Protein AF-A0ABD1U5S9-F1 (afdb_monomer_lite)

Structure (mmCIF, N/CA/C/O backbone):
data_AF-A0ABD1U5S9-F1
#
_entry.id   AF-A0ABD1U5S9-F1
#
loop_
_atom_site.group_PDB
_atom_site.id
_atom_site.type_symbol
_atom_site.label_atom_id
_atom_site.label_alt_id
_atom_site.label_comp_id
_atom_site.label_asym_id
_atom_site.label_entity_id
_atom_site.label_seq_id
_atom_site.pdbx_PDB_ins_code
_atom_site.Cartn_x
_atom_site.Cartn_y
_atom_site.Cartn_z
_atom_site.occupancy
_atom_site.B_iso_or_equiv
_atom_site.auth_seq_id
_at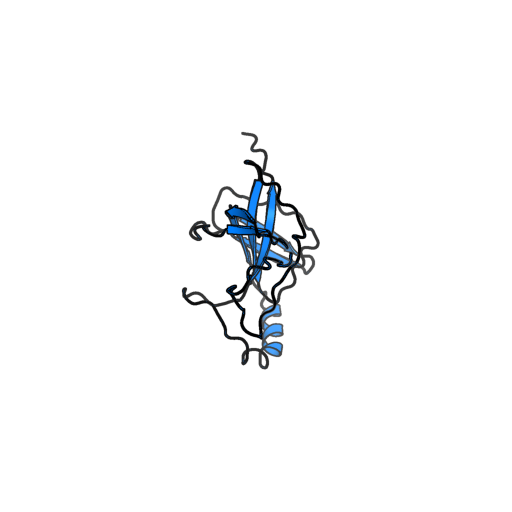om_site.auth_comp_id
_atom_site.auth_asym_id
_atom_site.auth_atom_id
_atom_site.pdbx_PDB_model_num
ATOM 1 N N . MET A 1 1 ? 29.468 5.919 -52.146 1.00 41.72 1 MET A N 1
ATOM 2 C CA . MET A 1 1 ? 29.380 4.859 -51.124 1.00 41.72 1 MET A CA 1
ATOM 3 C C . MET A 1 1 ? 28.206 5.173 -50.211 1.00 41.72 1 MET A C 1
ATOM 5 O O . MET A 1 1 ? 28.380 5.866 -49.219 1.00 41.72 1 MET A O 1
ATOM 9 N N . GLY A 1 2 ? 27.007 4.753 -50.612 1.00 43.28 2 GLY A N 1
ATOM 10 C CA . GLY A 1 2 ? 25.897 4.549 -49.684 1.00 43.28 2 GLY A CA 1
ATOM 11 C C . GLY A 1 2 ? 25.965 3.104 -49.197 1.00 43.28 2 GLY A C 1
ATOM 12 O O . GLY A 1 2 ? 26.349 2.229 -49.969 1.00 43.28 2 GLY A O 1
ATOM 13 N N . ASP A 1 3 ? 25.764 2.865 -47.910 1.00 39.66 3 ASP A N 1
ATOM 14 C CA . ASP A 1 3 ? 24.429 2.513 -47.436 1.00 39.66 3 ASP A CA 1
ATOM 15 C C . ASP A 1 3 ? 24.408 2.437 -45.911 1.00 39.66 3 ASP A C 1
ATOM 17 O O . ASP A 1 3 ? 25.264 1.851 -45.248 1.00 39.66 3 ASP A O 1
ATOM 21 N N . THR A 1 4 ? 23.392 3.104 -45.386 1.00 50.91 4 THR A N 1
ATOM 22 C CA . THR A 1 4 ? 22.951 3.170 -44.004 1.00 50.91 4 THR A CA 1
ATOM 23 C C . THR A 1 4 ? 22.508 1.777 -43.557 1.00 50.91 4 THR A C 1
ATOM 25 O O . THR A 1 4 ? 21.504 1.261 -44.043 1.00 50.91 4 THR A O 1
ATOM 28 N N . MET A 1 5 ? 23.223 1.153 -42.619 1.00 45.94 5 MET A N 1
ATOM 29 C CA . MET A 1 5 ? 22.718 -0.037 -41.926 1.00 45.94 5 MET A CA 1
ATOM 30 C C . MET A 1 5 ? 21.741 0.389 -40.826 1.00 45.94 5 MET A C 1
ATOM 32 O O . MET A 1 5 ? 22.077 0.397 -39.647 1.00 45.94 5 MET A O 1
ATOM 36 N N . ASP A 1 6 ? 20.520 0.743 -41.224 1.00 45.47 6 ASP A N 1
ATOM 37 C CA . ASP A 1 6 ? 19.366 0.782 -40.324 1.00 45.47 6 ASP A CA 1
ATOM 38 C C . ASP A 1 6 ? 18.782 -0.639 -40.250 1.00 45.47 6 ASP A C 1
ATOM 40 O O . ASP A 1 6 ? 17.818 -1.010 -40.928 1.00 45.47 6 ASP A O 1
ATOM 44 N N . VAL A 1 7 ? 19.475 -1.507 -39.507 1.00 48.34 7 VAL A N 1
ATOM 45 C CA . VAL A 1 7 ? 19.051 -2.893 -39.287 1.00 48.34 7 VAL A CA 1
ATOM 46 C C . VAL A 1 7 ? 17.923 -2.890 -38.257 1.00 48.34 7 VAL A C 1
ATOM 48 O O . VAL A 1 7 ? 18.123 -3.028 -37.057 1.00 48.34 7 VAL A O 1
ATOM 51 N N . ALA A 1 8 ? 16.712 -2.719 -38.780 1.00 46.56 8 ALA A N 1
ATOM 52 C CA . ALA A 1 8 ? 15.522 -3.469 -38.408 1.00 46.56 8 ALA A CA 1
ATOM 53 C C . ALA A 1 8 ? 15.338 -3.778 -36.904 1.00 46.56 8 ALA A C 1
ATOM 55 O O . ALA A 1 8 ? 15.452 -4.926 -36.474 1.00 46.56 8 ALA A O 1
ATOM 56 N N . ARG A 1 9 ? 14.821 -2.805 -36.139 1.00 52.41 9 ARG A N 1
ATOM 57 C CA . ARG A 1 9 ? 13.918 -3.095 -35.003 1.00 52.41 9 ARG A CA 1
ATOM 58 C C . ARG A 1 9 ? 12.581 -3.647 -35.530 1.00 52.41 9 ARG A C 1
ATOM 60 O O . ARG A 1 9 ? 11.535 -3.021 -35.396 1.00 52.41 9 ARG A O 1
ATOM 67 N N . LYS A 1 10 ? 12.586 -4.789 -36.218 1.00 53.69 10 LYS A N 1
ATOM 68 C CA . LYS A 1 10 ? 11.365 -5.439 -36.726 1.00 53.69 10 LYS A CA 1
ATOM 69 C C . LYS A 1 10 ? 11.188 -6.784 -36.038 1.00 53.69 10 LYS A C 1
ATOM 71 O O . LYS A 1 10 ? 11.623 -7.811 -36.540 1.00 53.69 10 LYS A O 1
ATOM 76 N N . GLY A 1 11 ? 10.541 -6.746 -34.876 1.00 57.31 11 GLY A N 1
ATOM 77 C CA . GLY A 1 11 ? 10.142 -7.951 -34.145 1.00 57.31 11 GLY A CA 1
ATOM 78 C C . GLY A 1 11 ? 9.799 -7.755 -32.667 1.00 57.31 11 GLY A C 1
ATOM 79 O O . GLY A 1 11 ? 9.789 -8.737 -31.938 1.00 57.31 11 GLY A O 1
ATOM 80 N N . GLY A 1 12 ? 9.565 -6.523 -32.199 1.00 76.06 12 GLY A N 1
ATOM 81 C CA . GLY A 1 12 ? 9.131 -6.283 -30.819 1.00 76.06 12 GLY A CA 1
ATOM 82 C C . GLY A 1 12 ? 7.686 -6.727 -30.584 1.00 76.06 12 GLY A C 1
ATOM 83 O O . GLY A 1 12 ? 6.880 -6.749 -31.520 1.00 76.06 12 GLY A O 1
ATOM 84 N N . TYR A 1 13 ? 7.365 -7.067 -29.334 1.00 84.69 13 TYR A N 1
ATOM 85 C CA . TYR A 1 13 ? 5.986 -7.272 -28.891 1.00 84.69 13 TYR A CA 1
ATOM 86 C C . TYR A 1 13 ? 5.132 -6.055 -29.268 1.00 84.69 13 TYR A C 1
ATOM 88 O O . TYR A 1 13 ? 5.559 -4.915 -29.098 1.00 84.69 13 TYR A O 1
ATOM 96 N N . LYS A 1 14 ? 3.934 -6.301 -29.802 1.00 87.12 14 LYS A N 1
ATOM 97 C CA . LYS A 1 14 ? 2.938 -5.261 -30.059 1.00 87.12 14 LYS A CA 1
ATOM 98 C C . LYS A 1 14 ? 1.765 -5.504 -29.118 1.00 87.12 14 LYS A C 1
ATOM 100 O O . LYS A 1 14 ? 1.134 -6.555 -29.255 1.00 87.12 14 LYS A O 1
ATOM 105 N N . PRO A 1 15 ? 1.485 -4.591 -28.176 1.00 87.56 15 PRO A N 1
ATOM 106 C CA . PRO A 1 15 ? 0.322 -4.736 -27.322 1.00 87.56 15 PRO A CA 1
ATOM 107 C C . PRO A 1 15 ? -0.977 -4.660 -28.147 1.00 87.56 15 PRO A C 1
ATOM 109 O O . PRO A 1 15 ? -0.972 -4.114 -29.258 1.00 87.56 15 PRO A O 1
ATOM 112 N N . PRO A 1 16 ? -2.089 -5.220 -27.638 1.00 92.69 16 PRO A N 1
ATOM 113 C CA . PRO A 1 16 ? -3.405 -5.021 -28.236 1.00 92.69 16 PRO A CA 1
ATOM 114 C C . PRO A 1 16 ? -3.768 -3.524 -28.345 1.00 92.69 16 PRO A C 1
ATOM 116 O O . PRO A 1 16 ? -3.274 -2.736 -27.539 1.00 92.69 16 PRO A O 1
ATOM 119 N N . PRO A 1 17 ? -4.627 -3.113 -29.300 1.00 90.12 17 PRO A N 1
ATOM 120 C CA . PRO A 1 17 ? -4.955 -1.702 -29.553 1.00 90.12 17 PRO A CA 1
ATOM 121 C C . PRO A 1 17 ? -5.539 -0.939 -28.357 1.00 90.12 17 PRO A C 1
ATOM 123 O O . PRO A 1 17 ? -5.491 0.286 -28.328 1.00 90.12 17 PRO A O 1
ATOM 126 N N . GLU A 1 18 ? -6.119 -1.652 -27.394 1.00 95.25 18 GLU A N 1
ATOM 127 C CA . GLU A 1 18 ? -6.657 -1.105 -26.150 1.00 95.25 18 GLU A CA 1
ATOM 128 C C . GLU A 1 18 ? -5.590 -0.780 -25.087 1.00 95.25 18 GLU A C 1
ATOM 130 O O . GLU A 1 18 ? -5.928 -0.221 -24.044 1.00 95.25 18 GLU A O 1
ATOM 135 N N . PHE A 1 19 ? -4.317 -1.105 -25.338 1.00 88.81 19 PHE A N 1
ATOM 136 C CA . PHE A 1 19 ? -3.200 -0.809 -24.446 1.00 88.81 19 PHE A CA 1
ATOM 137 C C . PHE A 1 19 ? -2.189 0.122 -25.119 1.00 88.81 19 PHE A C 1
ATOM 139 O O . PHE A 1 19 ? -1.776 -0.087 -26.259 1.00 88.81 19 PHE A O 1
ATOM 146 N N . GLU A 1 20 ? -1.741 1.118 -24.364 1.00 88.06 20 GLU A N 1
ATOM 147 C CA . GLU A 1 20 ? -0.656 2.023 -24.734 1.00 88.06 20 GLU A CA 1
ATOM 148 C C . GLU A 1 20 ? 0.541 1.781 -23.809 1.00 88.06 20 GLU A C 1
ATOM 150 O O . GLU A 1 20 ? 0.378 1.410 -22.644 1.00 88.06 20 GLU A O 1
ATOM 155 N N . GLU A 1 21 ? 1.750 1.945 -24.339 1.00 83.25 21 GLU A N 1
ATOM 156 C CA . GLU A 1 21 ? 2.974 1.857 -23.547 1.00 83.25 21 GLU A CA 1
ATOM 157 C C . GLU A 1 21 ? 3.083 3.080 -22.625 1.00 83.25 21 GLU A C 1
ATOM 159 O O . GLU A 1 21 ? 3.067 4.218 -23.094 1.00 83.25 21 GLU A O 1
ATOM 164 N N . ASP A 1 22 ? 3.188 2.857 -21.311 1.00 82.88 22 ASP A N 1
ATOM 165 C CA . ASP A 1 22 ? 3.413 3.943 -20.353 1.00 82.88 22 ASP A CA 1
ATOM 166 C C . ASP A 1 22 ? 4.919 4.206 -20.213 1.00 82.88 22 ASP A C 1
ATOM 168 O O . ASP A 1 22 ? 5.647 3.411 -19.619 1.00 82.88 22 ASP A O 1
ATOM 172 N N . ILE A 1 23 ? 5.381 5.328 -20.770 1.00 81.38 23 ILE A N 1
ATOM 173 C CA . ILE A 1 23 ? 6.799 5.739 -20.805 1.00 81.38 23 ILE A CA 1
ATOM 174 C C . ILE A 1 23 ? 7.110 6.743 -19.679 1.00 81.38 23 ILE A C 1
ATOM 176 O O . ILE A 1 23 ? 7.981 7.603 -19.802 1.00 81.38 23 ILE A O 1
ATOM 180 N N . LYS A 1 24 ? 6.358 6.709 -18.576 1.00 81.94 24 LYS A N 1
ATOM 181 C CA . LYS A 1 24 ? 6.610 7.605 -17.444 1.00 81.94 24 LYS A CA 1
ATOM 182 C C . LYS A 1 24 ? 7.875 7.222 -16.694 1.00 81.94 24 LYS A C 1
ATOM 184 O O . LYS A 1 24 ? 8.103 6.061 -16.361 1.00 81.94 24 LYS A O 1
ATOM 189 N N . ASP A 1 25 ? 8.635 8.247 -16.348 1.00 79.69 25 ASP A N 1
ATOM 190 C CA . ASP A 1 25 ? 9.735 8.136 -15.407 1.00 79.69 25 ASP A CA 1
ATOM 191 C C . ASP A 1 25 ? 9.218 7.927 -13.973 1.00 79.69 25 ASP A C 1
ATOM 193 O O . ASP A 1 25 ? 8.086 8.308 -13.638 1.00 79.69 25 ASP A O 1
ATOM 197 N N . PRO A 1 26 ? 10.028 7.306 -13.102 1.00 78.50 26 PRO A N 1
ATOM 198 C CA . PRO A 1 26 ? 9.638 7.068 -11.727 1.00 78.50 26 PRO A CA 1
ATOM 199 C C . PRO A 1 26 ? 9.509 8.403 -10.992 1.00 78.50 26 PRO A C 1
ATOM 201 O O . PRO A 1 26 ? 10.392 9.253 -11.053 1.00 78.50 26 PRO A O 1
ATOM 204 N N . LEU A 1 27 ? 8.418 8.568 -10.241 1.00 78.38 27 LEU A N 1
ATOM 205 C CA . LEU A 1 27 ? 8.210 9.759 -9.408 1.00 78.38 27 LEU A CA 1
ATOM 206 C C . LEU A 1 27 ? 9.201 9.841 -8.238 1.00 78.38 27 LEU A C 1
ATOM 208 O O . LEU A 1 27 ? 9.397 10.912 -7.671 1.00 78.38 27 LEU A O 1
ATOM 212 N N . ILE A 1 28 ? 9.775 8.702 -7.842 1.00 75.69 28 ILE A N 1
ATOM 213 C CA . ILE A 1 28 ? 10.645 8.575 -6.675 1.00 75.69 28 ILE A CA 1
ATOM 214 C C . ILE A 1 28 ? 11.838 7.698 -7.049 1.00 75.69 28 ILE A C 1
ATOM 216 O O . ILE A 1 28 ? 11.672 6.580 -7.542 1.00 75.69 28 ILE A O 1
ATOM 220 N N . GLU A 1 29 ? 13.044 8.180 -6.760 1.00 75.06 29 GLU A N 1
ATOM 221 C CA . GLU A 1 29 ? 14.253 7.362 -6.811 1.00 75.06 29 GLU A CA 1
ATOM 222 C C . GLU A 1 29 ? 14.370 6.511 -5.539 1.00 75.06 29 GLU A C 1
ATOM 224 O O . GLU A 1 29 ? 14.502 7.030 -4.429 1.00 75.06 29 GLU A O 1
ATOM 229 N N . LEU A 1 30 ? 14.339 5.183 -5.690 1.00 78.00 30 LEU A N 1
ATOM 230 C CA . LEU A 1 30 ? 14.510 4.252 -4.573 1.00 78.00 30 LEU A CA 1
ATOM 231 C C . LEU A 1 30 ? 15.983 3.875 -4.396 1.00 78.00 30 LEU A C 1
ATOM 233 O O . LEU A 1 30 ? 16.491 2.959 -5.045 1.00 78.00 30 LEU A O 1
ATOM 237 N N . ASN A 1 31 ? 16.661 4.558 -3.476 1.00 75.81 31 ASN A N 1
ATOM 238 C CA . ASN A 1 31 ? 18.006 4.199 -3.028 1.00 75.81 31 ASN A CA 1
ATOM 239 C C . ASN A 1 31 ? 17.917 3.210 -1.859 1.00 75.81 31 ASN A C 1
ATOM 241 O O . ASN A 1 31 ? 17.973 3.595 -0.693 1.00 75.81 31 ASN A O 1
ATOM 245 N N . LEU A 1 32 ? 17.723 1.931 -2.182 1.00 76.56 32 LEU A N 1
ATOM 246 C CA . LEU A 1 32 ? 17.611 0.877 -1.177 1.00 76.56 32 LEU A CA 1
ATOM 247 C C . LEU A 1 32 ? 18.981 0.550 -0.588 1.00 76.56 32 LEU A C 1
ATOM 249 O O . LEU A 1 32 ? 19.934 0.254 -1.308 1.00 76.56 32 LEU A O 1
ATOM 253 N N . THR A 1 33 ? 19.053 0.577 0.734 1.00 79.62 33 THR A N 1
ATOM 254 C CA . THR A 1 33 ? 20.192 0.100 1.516 1.00 79.62 33 THR A CA 1
ATOM 255 C C . THR A 1 33 ? 19.777 -1.140 2.306 1.00 79.62 33 THR A C 1
ATOM 257 O O . THR A 1 33 ? 18.586 -1.428 2.457 1.00 79.62 33 THR A O 1
ATOM 260 N N . ASP A 1 34 ? 20.739 -1.840 2.909 1.00 76.00 34 ASP A N 1
ATOM 261 C CA . ASP A 1 34 ? 20.470 -3.002 3.777 1.00 76.00 34 ASP A CA 1
ATOM 262 C C . ASP A 1 34 ? 19.592 -2.664 5.011 1.00 76.00 34 ASP A C 1
ATOM 264 O O . ASP A 1 34 ? 19.117 -3.552 5.729 1.00 76.00 34 ASP A O 1
ATOM 268 N N . SER A 1 35 ? 19.363 -1.372 5.282 1.00 79.00 35 SER A N 1
ATOM 269 C CA . SER A 1 35 ? 18.529 -0.872 6.379 1.00 79.00 35 SER A CA 1
ATOM 270 C C . SER A 1 35 ? 17.134 -0.397 5.955 1.00 79.00 35 SER A C 1
ATOM 272 O O . SER A 1 35 ? 16.371 0.024 6.823 1.00 79.00 35 SER A O 1
ATOM 274 N N . THR A 1 36 ? 16.797 -0.430 4.664 1.00 83.00 36 THR A N 1
ATOM 275 C CA . THR A 1 36 ? 15.471 -0.027 4.159 1.00 83.00 36 THR A CA 1
ATOM 276 C C . THR A 1 36 ? 14.542 -1.228 4.008 1.00 83.00 36 THR A C 1
ATOM 278 O O . THR A 1 36 ? 14.965 -2.281 3.535 1.00 83.00 36 THR A O 1
ATOM 281 N N . GLU A 1 37 ? 13.278 -1.077 4.407 1.00 85.12 37 GLU A N 1
ATOM 282 C CA . GLU A 1 37 ? 12.237 -2.087 4.200 1.00 85.12 37 GLU A CA 1
ATOM 283 C C . GLU A 1 37 ? 11.201 -1.582 3.186 1.00 85.12 37 GLU A C 1
ATOM 285 O O . GLU A 1 37 ? 10.747 -0.439 3.248 1.00 85.12 37 GLU A O 1
ATOM 290 N N . LEU A 1 38 ? 10.801 -2.458 2.260 1.00 86.56 38 LEU A N 1
ATOM 291 C CA . LEU A 1 38 ? 9.742 -2.185 1.285 1.00 86.56 38 LEU A CA 1
ATOM 292 C C . LEU A 1 38 ? 8.412 -2.728 1.797 1.00 86.56 38 LEU A C 1
ATOM 294 O O . LEU A 1 38 ? 8.292 -3.926 2.070 1.00 86.56 38 LEU A O 1
ATOM 298 N N . TRP A 1 39 ? 7.406 -1.869 1.908 1.00 87.31 39 TRP A N 1
ATOM 299 C CA . TRP A 1 39 ? 6.101 -2.227 2.445 1.00 87.31 39 TRP A CA 1
ATOM 300 C C . TRP A 1 39 ? 5.017 -2.082 1.386 1.00 87.31 39 TRP A C 1
ATOM 302 O O . TRP A 1 39 ? 4.873 -1.037 0.759 1.00 87.31 39 TRP A O 1
ATOM 312 N N . LEU A 1 40 ? 4.224 -3.135 1.204 1.00 86.50 40 LEU A N 1
ATOM 313 C CA . LEU A 1 40 ? 3.016 -3.089 0.392 1.00 86.50 40 LEU A CA 1
ATOM 314 C C . LEU A 1 40 ? 1.816 -2.856 1.307 1.00 86.50 40 LEU A C 1
ATOM 316 O O . LEU A 1 40 ? 1.476 -3.728 2.110 1.00 86.50 40 LEU A O 1
ATOM 320 N N . ILE A 1 41 ? 1.172 -1.703 1.158 1.00 86.25 41 ILE A N 1
ATOM 321 C CA . ILE A 1 41 ? -0.001 -1.307 1.935 1.00 86.25 41 ILE A CA 1
ATOM 322 C C . ILE A 1 41 ? -1.233 -1.440 1.050 1.00 86.25 41 ILE A C 1
ATOM 324 O O . ILE A 1 41 ? -1.310 -0.846 -0.024 1.00 86.25 41 ILE A O 1
ATOM 328 N N . GLN A 1 42 ? -2.201 -2.231 1.497 1.00 84.62 42 GLN A N 1
ATOM 329 C CA . GLN A 1 42 ? -3.465 -2.441 0.799 1.00 84.62 42 GLN A CA 1
ATOM 330 C C . GLN A 1 42 ? -4.611 -1.795 1.572 1.00 84.62 42 GLN A C 1
ATOM 332 O O . GLN A 1 42 ? -4.654 -1.888 2.796 1.00 84.62 42 GLN A O 1
ATOM 337 N N . TRP A 1 43 ? -5.568 -1.190 0.877 1.00 83.88 43 TRP A N 1
ATOM 338 C CA . TRP A 1 43 ? -6.778 -0.643 1.499 1.00 83.88 43 TRP A CA 1
ATOM 339 C C . TRP A 1 43 ? -8.018 -0.864 0.620 1.00 83.88 43 TRP A C 1
ATOM 341 O O . TRP A 1 43 ? -7.883 -1.172 -0.570 1.00 83.88 43 TRP A O 1
ATOM 351 N N . PRO A 1 44 ? -9.239 -0.727 1.170 1.00 71.69 44 PRO A N 1
ATOM 352 C CA . PRO A 1 44 ? -10.472 -0.989 0.435 1.00 71.69 44 PRO A CA 1
ATOM 353 C C . PRO A 1 44 ? -10.632 -0.073 -0.786 1.00 71.69 44 PRO A C 1
ATOM 355 O O . PRO A 1 44 ? -10.474 1.147 -0.691 1.00 71.69 44 PRO A O 1
ATOM 358 N N . ILE A 1 45 ? -10.994 -0.642 -1.942 1.00 63.72 45 ILE A N 1
ATOM 359 C CA . ILE A 1 45 ? -11.371 0.172 -3.102 1.00 63.72 45 ILE A CA 1
ATOM 360 C C . ILE A 1 45 ? -12.634 0.980 -2.759 1.00 63.72 45 ILE A C 1
ATOM 362 O O . ILE A 1 45 ? -13.519 0.493 -2.056 1.00 63.72 45 ILE A O 1
ATOM 366 N N . ASN A 1 46 ? -12.732 2.209 -3.267 1.00 66.62 46 ASN A N 1
ATOM 367 C CA . ASN A 1 46 ? -13.829 3.162 -3.012 1.00 66.62 46 ASN A CA 1
ATOM 368 C C . ASN A 1 46 ? -13.846 3.821 -1.624 1.00 66.62 46 ASN A C 1
ATOM 370 O O . ASN A 1 46 ? -14.783 4.558 -1.319 1.00 66.62 46 ASN A O 1
ATOM 374 N N . GLN A 1 47 ? -12.816 3.615 -0.805 1.00 66.25 47 GLN A N 1
ATOM 375 C CA . GLN A 1 47 ? -12.594 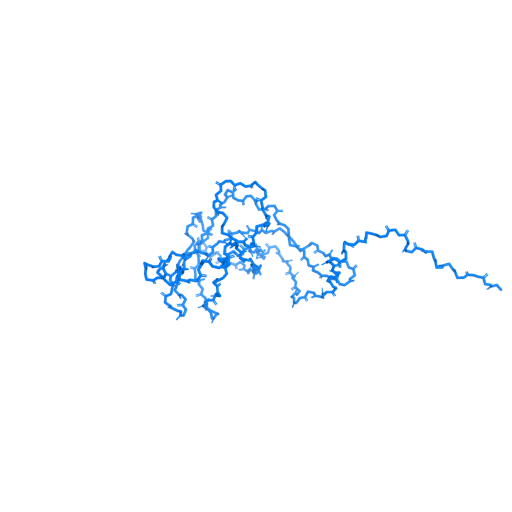4.422 0.391 1.00 66.25 47 GLN A CA 1
ATOM 376 C C . GLN A 1 47 ? -11.357 5.283 0.151 1.00 66.25 47 GLN A C 1
ATOM 378 O O . GLN A 1 47 ? -10.238 4.776 0.057 1.00 66.25 47 GLN A O 1
ATOM 383 N N . ALA A 1 48 ? -11.580 6.584 -0.044 1.00 70.88 48 ALA A N 1
ATOM 384 C CA . ALA A 1 48 ? -10.481 7.536 -0.052 1.00 70.88 48 ALA A CA 1
ATOM 385 C C . ALA A 1 48 ? -9.865 7.534 1.356 1.00 70.88 48 ALA A C 1
ATOM 387 O O . ALA A 1 48 ? -10.624 7.670 2.319 1.00 70.88 48 ALA A O 1
ATOM 388 N N . PRO A 1 49 ? -8.543 7.335 1.488 1.00 75.81 49 PRO A N 1
ATOM 389 C CA . PRO A 1 49 ? -7.899 7.390 2.789 1.00 75.81 49 PRO A CA 1
ATOM 390 C C . PRO A 1 49 ? -8.071 8.793 3.379 1.00 75.81 49 PRO A C 1
ATOM 392 O O . PRO A 1 49 ? -7.769 9.785 2.720 1.00 75.81 49 PRO A O 1
ATOM 395 N N . ASP A 1 50 ? -8.554 8.862 4.614 1.00 84.62 50 ASP A N 1
ATOM 396 C CA . ASP A 1 50 ? -8.789 10.086 5.389 1.00 84.62 50 ASP A CA 1
ATOM 397 C C . ASP A 1 50 ? -7.711 10.275 6.467 1.00 84.62 50 ASP A C 1
ATOM 399 O O . ASP A 1 50 ? -7.968 10.730 7.580 1.00 84.62 50 ASP A O 1
ATOM 403 N N . PHE A 1 51 ? -6.489 9.842 6.158 1.00 82.62 51 PHE A N 1
ATOM 404 C CA . PHE A 1 51 ? -5.388 9.816 7.120 1.00 82.62 51 PHE A CA 1
ATOM 405 C C . PHE A 1 51 ? -4.681 11.166 7.216 1.00 82.62 51 PHE A C 1
ATOM 407 O O . PHE A 1 51 ? -4.048 11.436 8.225 1.00 82.62 51 PHE A O 1
ATOM 414 N N . ASP A 1 52 ? -4.769 12.008 6.180 1.00 81.12 52 ASP A N 1
ATOM 415 C CA . ASP A 1 52 ? -4.274 13.393 6.169 1.00 81.12 52 ASP A CA 1
ATOM 416 C C . ASP A 1 52 ? -2.831 13.574 6.696 1.00 81.12 52 ASP A C 1
ATOM 418 O O . ASP A 1 52 ? -2.499 14.578 7.323 1.00 81.12 52 ASP A O 1
ATOM 422 N N . GLY A 1 53 ? -1.951 12.597 6.439 1.00 82.81 53 GLY A N 1
ATOM 423 C CA . GLY A 1 53 ? -0.556 12.615 6.903 1.00 82.81 53 GLY A CA 1
ATOM 424 C C . GLY A 1 53 ? -0.359 12.235 8.376 1.00 82.81 53 GLY A C 1
ATOM 425 O O . GLY A 1 53 ? 0.695 12.519 8.938 1.00 82.81 53 GLY A O 1
ATOM 426 N N . GLN A 1 54 ? -1.353 11.614 9.011 1.00 84.19 54 GLN A N 1
ATOM 427 C CA . GLN A 1 54 ? -1.268 11.115 10.379 1.00 84.19 54 GLN A CA 1
ATOM 428 C C . GLN A 1 54 ? -0.147 10.076 10.529 1.00 84.19 54 GLN A C 1
ATOM 430 O O . GLN A 1 54 ? -0.085 9.087 9.799 1.00 84.19 54 GLN A O 1
ATOM 435 N N . GLU A 1 55 ? 0.709 10.282 11.528 1.00 88.19 55 GLU A N 1
ATOM 436 C CA . GLU A 1 55 ? 1.738 9.323 11.922 1.00 88.19 55 GLU A CA 1
ATOM 437 C C . GLU A 1 55 ? 1.170 8.301 12.913 1.00 88.19 55 GLU A C 1
ATOM 439 O O . GLU A 1 55 ? 0.494 8.657 13.882 1.00 88.19 55 GLU A O 1
ATOM 444 N N . VAL A 1 56 ? 1.471 7.019 12.694 1.00 85.38 56 VAL A N 1
ATOM 445 C CA . VAL A 1 56 ? 0.981 5.910 13.525 1.00 85.38 56 VAL A CA 1
ATOM 446 C C . VAL A 1 56 ? 2.138 5.049 14.024 1.00 85.38 56 VAL A C 1
ATOM 448 O O . VAL A 1 56 ? 3.080 4.752 13.295 1.00 85.38 56 VAL A O 1
ATOM 451 N N . SER A 1 57 ? 2.070 4.627 15.288 1.00 88.44 57 SER A N 1
ATOM 452 C CA . SER A 1 57 ? 3.046 3.706 15.884 1.00 88.44 57 SER A CA 1
ATOM 453 C C . SER A 1 57 ? 2.547 2.266 15.782 1.00 88.44 57 SER A C 1
ATOM 455 O O . SER A 1 57 ? 1.466 1.948 16.281 1.00 88.44 57 SER A O 1
ATOM 457 N N . LEU A 1 58 ? 3.338 1.386 15.166 1.00 87.88 58 LEU A N 1
ATOM 458 C CA . LEU A 1 58 ? 2.969 -0.008 14.900 1.00 87.88 58 LEU A CA 1
ATOM 459 C C . LEU A 1 58 ? 3.847 -0.981 15.689 1.00 87.88 58 LEU A C 1
ATOM 461 O O . LEU A 1 58 ? 5.042 -0.769 15.860 1.00 87.88 58 LEU A O 1
ATOM 465 N N . LYS A 1 59 ? 3.269 -2.095 16.141 1.00 88.12 59 LYS A N 1
ATOM 466 C CA . LYS A 1 59 ? 3.994 -3.162 16.844 1.00 88.12 59 LYS A CA 1
ATOM 467 C C . LYS A 1 59 ? 4.371 -4.274 15.870 1.00 88.12 59 LYS A C 1
ATOM 469 O O . LYS A 1 59 ? 3.577 -5.168 15.601 1.00 88.12 59 LYS A O 1
ATOM 474 N N . LEU A 1 60 ? 5.605 -4.253 15.371 1.00 84.19 60 LEU A N 1
ATOM 475 C CA . LEU A 1 60 ? 6.047 -5.121 14.264 1.00 84.19 60 LEU A CA 1
ATOM 476 C C . LEU A 1 60 ? 6.495 -6.533 14.671 1.00 84.19 60 LEU A C 1
ATOM 478 O O . LEU A 1 60 ? 6.871 -7.336 13.813 1.00 84.19 60 LEU A O 1
ATOM 482 N N . HIS A 1 61 ? 6.492 -6.838 15.969 1.00 76.94 61 HIS A N 1
ATOM 483 C CA . HIS A 1 61 ? 7.019 -8.093 16.512 1.00 76.94 61 HIS A CA 1
ATOM 484 C C . HIS A 1 61 ? 6.083 -9.300 16.332 1.00 76.94 61 HIS A C 1
ATOM 486 O O . HIS A 1 61 ? 6.502 -10.437 16.568 1.00 76.94 61 HIS A O 1
ATOM 492 N N . HIS A 1 62 ? 4.828 -9.084 15.932 1.00 71.56 62 HIS A N 1
ATOM 493 C CA . HIS A 1 62 ? 3.784 -10.110 15.922 1.00 71.56 62 HIS A CA 1
ATOM 494 C C . HIS A 1 62 ? 2.972 -10.068 14.623 1.00 71.56 62 HIS A C 1
ATOM 496 O O . HIS A 1 62 ? 2.932 -9.045 13.946 1.00 71.56 62 HIS A O 1
ATOM 502 N N . ASP A 1 63 ? 2.333 -11.189 14.288 1.00 78.25 63 ASP A N 1
ATOM 503 C CA . ASP A 1 63 ? 1.363 -11.252 13.188 1.00 78.25 63 ASP A CA 1
ATOM 504 C C . ASP A 1 63 ? -0.039 -10.932 13.701 1.00 78.25 63 ASP A C 1
ATOM 506 O O . ASP A 1 63 ? -0.317 -11.063 14.894 1.00 78.25 63 ASP A O 1
ATOM 510 N N . GLY A 1 64 ? -0.932 -10.554 12.792 1.00 86.00 64 GLY A N 1
ATOM 511 C CA . GLY A 1 64 ? -2.280 -10.101 13.106 1.00 86.00 64 GLY A CA 1
ATOM 512 C C . GLY A 1 64 ? -2.356 -8.579 13.132 1.00 86.00 64 GLY A C 1
ATOM 513 O O . GLY A 1 64 ? -1.865 -7.920 12.219 1.00 86.00 64 GLY A O 1
ATOM 514 N N . CYS A 1 65 ? -3.000 -8.021 14.155 1.00 88.94 65 CYS A N 1
ATOM 515 C CA . CYS A 1 65 ? -3.170 -6.578 14.295 1.00 88.94 65 CYS A CA 1
ATOM 516 C C . CYS A 1 65 ? -1.879 -5.926 14.817 1.00 88.94 65 CYS A C 1
ATOM 518 O O . CYS A 1 65 ? -1.462 -6.160 15.952 1.00 88.94 65 CYS A O 1
ATOM 520 N N . LEU A 1 66 ? -1.247 -5.114 13.968 1.00 90.19 66 LEU A N 1
ATOM 521 C CA . LEU A 1 66 ? -0.044 -4.341 14.282 1.00 90.19 66 LEU A CA 1
ATOM 522 C C . LEU A 1 66 ? -0.374 -3.068 15.069 1.00 90.19 66 LEU A C 1
ATOM 524 O O . LEU A 1 66 ? 0.470 -2.556 15.806 1.00 90.19 66 LEU A O 1
ATOM 528 N N . GLY A 1 67 ? -1.589 -2.552 14.904 1.00 90.25 67 GLY A N 1
ATOM 529 C CA . GLY A 1 67 ? -2.060 -1.335 15.544 1.00 90.25 67 GLY A CA 1
ATOM 530 C C . GLY A 1 67 ? -3.400 -0.885 14.978 1.00 90.25 67 GLY A C 1
ATOM 531 O O . GLY A 1 67 ? -3.903 -1.444 14.005 1.00 90.25 67 GLY A O 1
ATOM 532 N N . SER A 1 68 ? -3.962 0.146 15.591 1.00 90.56 68 SER A N 1
ATOM 533 C CA . SER A 1 68 ? -5.200 0.780 15.154 1.00 90.56 68 SER A CA 1
ATOM 534 C C . SER A 1 68 ? -5.072 2.289 15.266 1.00 90.56 68 SER A C 1
ATOM 536 O O . SER A 1 68 ? -4.380 2.785 16.159 1.00 90.56 68 SER A O 1
ATOM 538 N N . PHE A 1 69 ? -5.768 3.009 14.402 1.00 90.56 69 PHE A N 1
ATOM 539 C CA . PHE A 1 69 ? -5.825 4.464 14.434 1.00 90.56 69 PHE A CA 1
ATOM 540 C C . PHE A 1 69 ? -7.192 4.958 13.951 1.00 90.56 69 PHE A C 1
ATOM 542 O O . PHE A 1 69 ? -7.976 4.191 13.389 1.00 90.56 69 PHE A O 1
ATOM 549 N N . GLU A 1 70 ? -7.485 6.231 14.195 1.00 90.06 70 GLU A N 1
ATOM 550 C CA . GLU A 1 70 ? -8.723 6.880 13.765 1.00 90.06 70 GLU A CA 1
ATOM 551 C C . GLU A 1 70 ? -8.401 7.962 12.729 1.00 90.06 70 GLU A C 1
ATOM 553 O O . GLU A 1 70 ? -7.544 8.818 12.966 1.00 90.06 70 GLU A O 1
ATOM 558 N N . GLY A 1 71 ? -9.060 7.889 11.572 1.00 87.06 71 GLY A N 1
ATOM 559 C CA . GLY A 1 71 ? -8.946 8.880 10.503 1.00 87.06 71 GLY A CA 1
ATOM 560 C C . GLY A 1 71 ? -9.721 10.164 10.808 1.00 87.06 71 GLY A C 1
ATOM 561 O O . GLY A 1 71 ? -10.511 10.228 11.753 1.00 87.06 71 GLY A O 1
ATOM 562 N N . SER A 1 72 ? -9.535 11.201 9.990 1.00 87.38 72 SER A N 1
ATOM 563 C CA . SER A 1 72 ? -10.170 12.510 10.200 1.00 87.38 72 SER A CA 1
ATOM 564 C C . SER A 1 72 ? -11.700 12.483 10.097 1.00 87.38 72 SER A C 1
ATOM 566 O O . SER A 1 72 ? -12.372 13.369 10.629 1.00 87.38 72 SER A O 1
ATOM 568 N N . SER A 1 73 ? -12.279 11.448 9.479 1.00 84.44 73 SER A N 1
ATOM 569 C CA . SER A 1 73 ? -13.730 11.228 9.448 1.00 84.44 73 SER A CA 1
ATOM 570 C C . SER A 1 73 ? -14.302 10.573 10.714 1.00 84.44 73 SER A C 1
ATOM 572 O O . SER A 1 73 ? -15.519 10.394 10.801 1.00 84.44 73 SER A O 1
ATOM 574 N N . GLY A 1 74 ? -13.456 10.217 11.688 1.00 85.75 74 GLY A N 1
ATOM 575 C CA . GLY A 1 74 ? -13.835 9.470 12.892 1.00 85.75 74 GLY A CA 1
ATOM 576 C C . GLY A 1 74 ? -13.908 7.955 12.678 1.00 85.75 74 GLY A C 1
ATOM 577 O O . GLY A 1 74 ? -14.410 7.223 13.529 1.00 85.75 74 GLY A O 1
ATOM 578 N N . LYS A 1 75 ? -13.444 7.463 11.525 1.00 85.50 75 LYS A N 1
ATOM 579 C CA . LYS A 1 75 ? -13.411 6.033 11.211 1.00 85.50 75 LYS A CA 1
ATOM 580 C C . LYS A 1 75 ? -12.200 5.371 11.831 1.00 85.50 75 LYS A C 1
ATOM 582 O O . LYS A 1 75 ? -11.074 5.823 11.639 1.00 85.50 75 LYS A O 1
ATOM 587 N N . SER A 1 76 ? -12.425 4.252 12.509 1.00 87.69 76 SER A N 1
ATOM 588 C CA . SER A 1 76 ? -11.343 3.424 13.031 1.00 87.69 76 SER A CA 1
ATOM 589 C C . SER A 1 76 ? -10.841 2.447 11.971 1.00 87.69 76 SER A C 1
ATOM 591 O O . SER A 1 76 ? -11.630 1.760 11.311 1.00 87.69 76 SER A O 1
ATOM 593 N N . TYR A 1 77 ? -9.522 2.367 11.847 1.00 87.94 77 TYR A N 1
ATOM 594 C CA . TYR A 1 77 ? -8.818 1.447 10.968 1.00 87.94 77 TYR A CA 1
ATOM 595 C C . TYR A 1 77 ? -7.888 0.564 11.789 1.00 87.94 77 TYR A C 1
ATOM 597 O O . TYR A 1 77 ? -7.198 1.027 12.698 1.00 87.94 77 TYR A O 1
ATOM 605 N N . GLU A 1 78 ? -7.839 -0.712 11.434 1.00 90.25 78 GLU A N 1
ATOM 606 C CA . GLU A 1 78 ? -6.847 -1.657 11.925 1.00 90.25 78 GLU A CA 1
ATOM 607 C C . GLU A 1 78 ? -5.783 -1.889 10.857 1.00 90.25 78 GLU A C 1
ATOM 609 O O . GLU A 1 78 ? -6.091 -2.123 9.687 1.00 90.25 78 GLU A O 1
ATOM 614 N N . VAL A 1 79 ? -4.519 -1.857 11.273 1.00 90.00 79 VAL A N 1
ATOM 615 C CA . VAL A 1 79 ? -3.380 -2.237 10.441 1.00 90.00 79 VAL A CA 1
ATOM 616 C C . VAL A 1 79 ? -3.082 -3.697 10.717 1.00 90.00 79 VAL A C 1
ATOM 618 O O . VAL A 1 79 ? -2.593 -4.046 11.792 1.00 90.00 79 VAL A O 1
ATOM 621 N N . VAL A 1 80 ? -3.373 -4.564 9.754 1.00 88.88 80 VAL A N 1
ATOM 622 C CA . VAL A 1 80 ? -3.197 -6.011 9.907 1.00 88.88 80 VAL A CA 1
ATOM 623 C C . VAL A 1 80 ? -2.112 -6.546 8.981 1.00 88.88 80 VAL A C 1
ATOM 625 O O . VAL A 1 80 ? -1.957 -6.091 7.851 1.00 88.88 80 VAL A O 1
ATOM 628 N N . SER A 1 81 ? -1.362 -7.534 9.457 1.00 86.94 81 SER A N 1
ATOM 629 C CA . SER A 1 81 ? -0.317 -8.239 8.715 1.00 86.94 81 SER A CA 1
ATOM 630 C C . SER A 1 81 ? -0.461 -9.742 8.911 1.00 86.94 81 SER A C 1
ATOM 632 O O . SER A 1 81 ? -0.626 -10.214 10.035 1.00 86.94 81 SER A O 1
ATOM 634 N N . PHE A 1 82 ? -0.362 -10.515 7.831 1.00 77.69 82 PHE A N 1
ATOM 635 C CA . PHE A 1 82 ? -0.451 -11.974 7.883 1.00 77.69 82 PHE A CA 1
ATOM 636 C C . PHE A 1 82 ? 0.786 -12.608 7.241 1.00 77.69 82 PHE A C 1
ATOM 638 O O . PHE A 1 82 ? 0.928 -12.609 6.020 1.00 77.69 82 PHE A O 1
ATOM 645 N N . LYS A 1 83 ? 1.663 -13.207 8.060 1.00 67.44 83 LYS A N 1
ATOM 646 C CA . LYS A 1 83 ? 2.900 -13.876 7.604 1.00 67.44 83 LYS A CA 1
ATOM 647 C C . LYS A 1 83 ? 2.690 -15.043 6.637 1.00 67.44 83 LYS A C 1
ATOM 649 O O . LYS A 1 83 ? 3.628 -15.407 5.937 1.00 67.44 83 LYS A O 1
ATOM 654 N N . SER A 1 84 ? 1.495 -15.635 6.582 1.00 63.56 84 SER A N 1
ATOM 655 C CA . SER A 1 84 ? 1.183 -16.697 5.612 1.00 63.56 84 SER A CA 1
ATOM 656 C C . SER A 1 84 ? 1.162 -16.198 4.163 1.00 63.56 84 SER A C 1
ATOM 658 O O . SER A 1 84 ? 1.234 -17.008 3.241 1.00 63.56 84 SER A O 1
ATOM 660 N N . GLN A 1 85 ? 1.111 -14.880 3.943 1.00 62.25 85 GLN A N 1
ATOM 661 C CA . GLN A 1 85 ? 1.283 -14.278 2.627 1.00 62.25 85 GLN A CA 1
ATOM 662 C C . GLN A 1 85 ? 2.779 -14.211 2.288 1.00 62.25 85 GLN A C 1
ATOM 664 O O . GLN A 1 85 ? 3.463 -13.235 2.588 1.00 62.25 85 GLN A O 1
ATOM 669 N N . ASN A 1 86 ? 3.296 -15.284 1.688 1.00 54.53 86 ASN A N 1
ATOM 670 C CA . ASN A 1 86 ? 4.702 -15.408 1.305 1.00 54.53 86 ASN A CA 1
ATOM 671 C C . ASN A 1 86 ? 5.106 -14.259 0.343 1.00 54.53 86 ASN A C 1
ATOM 673 O O . ASN A 1 86 ? 4.497 -14.118 -0.725 1.00 54.53 86 ASN A O 1
ATOM 677 N N . PRO A 1 87 ? 6.079 -13.395 0.688 1.00 60.84 87 PRO A N 1
ATOM 678 C CA . PRO A 1 87 ? 6.303 -12.148 -0.030 1.00 60.84 87 PRO A CA 1
ATOM 679 C C . PRO A 1 87 ? 7.261 -12.360 -1.210 1.00 60.84 87 PRO A C 1
ATOM 681 O O . PRO A 1 87 ? 8.409 -11.929 -1.195 1.00 60.84 87 PRO A O 1
ATOM 684 N N . GLU A 1 88 ? 6.785 -13.005 -2.272 1.00 70.81 88 GLU A N 1
ATOM 685 C CA . GLU A 1 88 ? 7.544 -13.097 -3.532 1.00 70.81 88 GLU A CA 1
ATOM 686 C C . GLU A 1 88 ? 7.282 -11.924 -4.490 1.00 70.81 88 GLU A C 1
ATOM 688 O O . GLU A 1 88 ? 7.773 -11.906 -5.616 1.00 70.81 88 GLU A O 1
ATOM 693 N N . ALA A 1 89 ? 6.535 -10.903 -4.055 1.00 82.25 89 ALA A N 1
ATOM 694 C CA . ALA A 1 89 ? 6.343 -9.711 -4.873 1.00 82.25 89 ALA A CA 1
ATOM 695 C C . ALA A 1 89 ? 7.636 -8.898 -4.995 1.00 82.25 89 ALA A C 1
ATOM 697 O O . ALA A 1 89 ? 8.313 -8.610 -4.004 1.00 82.25 89 ALA A O 1
ATOM 698 N N . MET A 1 90 ? 7.922 -8.493 -6.229 1.00 86.69 90 MET A N 1
ATOM 699 C CA . MET A 1 90 ? 9.024 -7.610 -6.582 1.00 86.69 90 MET A CA 1
ATOM 700 C C . MET A 1 90 ? 8.498 -6.235 -6.978 1.00 86.69 90 MET A C 1
ATOM 702 O O . MET A 1 90 ? 7.436 -6.114 -7.588 1.00 86.69 90 MET A O 1
ATOM 706 N N . VAL A 1 91 ? 9.268 -5.208 -6.638 1.00 86.44 91 VAL A N 1
ATOM 707 C CA . VAL A 1 91 ? 9.014 -3.828 -7.048 1.00 86.44 91 VAL A CA 1
ATOM 708 C C . VAL A 1 91 ? 9.778 -3.548 -8.332 1.00 86.44 91 VAL A C 1
ATOM 710 O O . VAL A 1 91 ? 10.998 -3.723 -8.382 1.00 86.44 91 VAL A O 1
ATOM 713 N N . PHE A 1 92 ? 9.060 -3.077 -9.348 1.00 86.31 92 PHE A N 1
ATOM 714 C CA . PHE A 1 92 ? 9.630 -2.588 -10.597 1.00 86.31 92 PHE A CA 1
ATOM 715 C C . PHE A 1 92 ? 9.638 -1.061 -10.578 1.00 86.31 92 PHE A C 1
ATOM 717 O O . PHE A 1 92 ? 8.618 -0.433 -10.297 1.00 86.31 92 PHE A O 1
ATOM 724 N N . LEU A 1 93 ? 10.795 -0.476 -10.865 1.00 84.25 93 LEU A N 1
ATOM 725 C CA . LEU A 1 93 ? 10.953 0.947 -11.106 1.00 84.25 93 LEU A CA 1
ATOM 726 C C . LEU A 1 93 ? 10.732 1.201 -12.593 1.00 84.25 93 LEU A C 1
ATOM 728 O O . LEU A 1 93 ? 11.482 0.637 -13.402 1.00 84.25 93 LEU A O 1
ATOM 732 N N . PRO A 1 94 ? 9.729 2.017 -12.952 1.00 83.06 94 PRO A N 1
ATOM 733 C CA . PRO A 1 94 ? 9.541 2.411 -14.336 1.00 83.06 94 PRO A CA 1
ATOM 734 C C . PRO A 1 94 ? 10.741 3.242 -14.803 1.00 83.06 94 PRO A C 1
ATOM 736 O O . PRO A 1 94 ? 11.469 3.819 -13.995 1.00 83.06 94 PRO A O 1
ATOM 739 N N . SER A 1 95 ? 10.983 3.237 -16.108 1.00 77.38 95 SER A N 1
ATOM 740 C CA . SER A 1 95 ? 12.062 3.972 -16.769 1.00 77.38 95 SER A CA 1
ATOM 741 C C . SER A 1 95 ? 11.788 3.977 -18.266 1.00 77.38 95 SER A C 1
ATOM 743 O O . SER A 1 95 ? 11.404 2.944 -18.821 1.00 77.38 95 SER A O 1
ATOM 745 N N . ALA A 1 96 ? 12.020 5.117 -18.919 1.00 74.06 96 ALA A N 1
ATOM 746 C CA . ALA A 1 96 ? 11.808 5.278 -20.355 1.00 74.06 96 ALA A CA 1
ATOM 747 C C . ALA A 1 96 ? 12.721 4.397 -21.234 1.00 74.06 96 ALA A C 1
ATOM 749 O O . ALA A 1 96 ? 12.437 4.203 -22.415 1.00 74.06 96 ALA A O 1
ATOM 750 N N . SER A 1 97 ? 13.835 3.889 -20.693 1.00 74.69 97 SER A N 1
ATOM 751 C CA . SER A 1 97 ? 14.797 3.058 -21.430 1.00 74.69 97 SER A CA 1
ATOM 752 C C . SER A 1 97 ? 14.702 1.578 -21.063 1.00 74.69 97 SER A C 1
ATOM 754 O O . SER A 1 97 ? 14.552 0.732 -21.942 1.00 74.69 97 SER A O 1
ATOM 756 N N . GLU A 1 98 ? 14.792 1.263 -19.774 1.00 80.25 98 GLU A N 1
ATOM 757 C CA . GLU A 1 98 ? 14.711 -0.096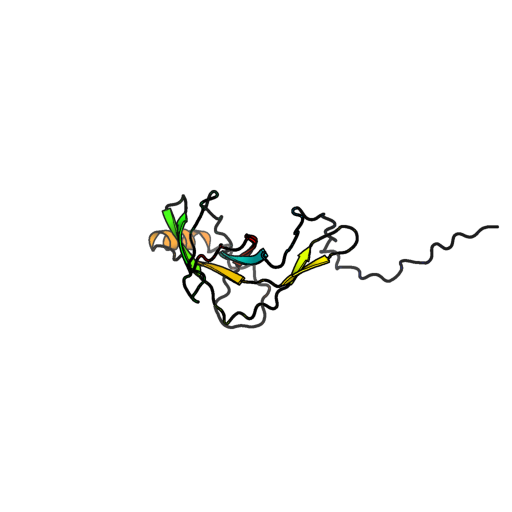 -19.243 1.00 80.25 98 GLU A CA 1
ATOM 758 C C . GLU A 1 98 ? 14.277 -0.061 -17.776 1.00 80.25 98 GLU A C 1
ATOM 760 O O . GLU A 1 98 ? 14.892 0.616 -16.947 1.00 80.25 98 GLU A O 1
ATOM 765 N N . SER A 1 99 ? 13.214 -0.801 -17.452 1.00 82.69 99 SER A N 1
ATOM 766 C CA . SER A 1 99 ? 12.713 -0.915 -16.081 1.00 82.69 99 SER A CA 1
ATOM 767 C C . SER A 1 99 ? 13.681 -1.704 -15.202 1.00 82.69 99 SER A C 1
ATOM 769 O O . SER A 1 99 ? 14.200 -2.747 -15.598 1.00 82.69 99 SER A O 1
ATOM 771 N N . LYS A 1 100 ? 13.881 -1.242 -13.967 1.00 85.88 100 LYS A N 1
ATOM 772 C CA . LYS A 1 100 ? 14.790 -1.873 -13.001 1.00 85.88 100 LYS A CA 1
ATOM 773 C C . LYS A 1 100 ? 14.007 -2.560 -11.889 1.00 85.88 100 LYS A C 1
ATOM 775 O O . LYS A 1 100 ? 13.019 -2.027 -11.399 1.00 85.88 100 LYS A O 1
ATOM 780 N N . ILE A 1 101 ? 14.482 -3.708 -11.415 1.00 86.94 101 ILE A N 1
ATOM 781 C CA . ILE A 1 101 ? 13.954 -4.320 -10.189 1.00 86.94 101 ILE A CA 1
ATOM 782 C C . ILE A 1 101 ? 14.565 -3.591 -8.986 1.00 86.94 101 ILE A C 1
ATOM 784 O O . ILE A 1 101 ? 15.782 -3.612 -8.801 1.00 86.94 101 ILE A O 1
ATOM 788 N N . ALA A 1 102 ? 13.729 -2.938 -8.178 1.00 84.50 102 ALA A N 1
ATOM 789 C CA . ALA A 1 102 ? 14.159 -2.280 -6.945 1.00 84.50 102 ALA A CA 1
ATOM 790 C C . ALA A 1 102 ? 14.479 -3.312 -5.861 1.00 84.50 102 ALA A C 1
ATOM 792 O O . ALA A 1 102 ? 15.555 -3.292 -5.278 1.00 84.50 102 ALA A O 1
ATOM 793 N N . GLY A 1 103 ? 13.572 -4.252 -5.610 1.00 85.88 103 GLY A N 1
ATOM 794 C CA . GLY A 1 103 ? 13.763 -5.236 -4.553 1.00 85.88 103 GLY A CA 1
ATOM 795 C C . GLY A 1 103 ? 12.506 -6.036 -4.258 1.00 85.88 103 GLY A C 1
ATOM 796 O O . GLY A 1 103 ? 11.488 -5.904 -4.941 1.00 85.88 103 GLY A O 1
ATOM 797 N N . LYS A 1 104 ? 12.593 -6.882 -3.231 1.00 87.12 104 LYS A N 1
ATOM 798 C CA . LYS A 1 104 ? 11.465 -7.673 -2.733 1.00 87.12 104 LYS A CA 1
ATOM 799 C C . LYS A 1 104 ? 10.697 -6.900 -1.671 1.00 87.12 104 LYS A C 1
ATOM 801 O O . LYS A 1 104 ? 11.298 -6.206 -0.854 1.00 87.12 104 LYS A O 1
ATOM 806 N N . ILE A 1 105 ? 9.382 -7.084 -1.649 1.00 85.94 105 ILE A N 1
ATOM 807 C CA . ILE A 1 105 ? 8.537 -6.586 -0.564 1.00 85.94 105 ILE A CA 1
ATOM 808 C C . ILE A 1 105 ? 8.948 -7.264 0.745 1.00 85.94 105 ILE A C 1
ATOM 810 O O . ILE A 1 105 ? 8.953 -8.487 0.847 1.00 85.94 105 ILE A O 1
ATOM 814 N N . SER A 1 106 ? 9.289 -6.464 1.751 1.00 85.38 106 SER A N 1
ATOM 815 C CA . SER A 1 106 ? 9.635 -6.931 3.092 1.00 85.38 106 SER A CA 1
ATOM 816 C C . SER A 1 106 ? 8.384 -7.259 3.903 1.00 85.38 106 SER A C 1
ATOM 818 O O . SER A 1 106 ? 8.378 -8.241 4.644 1.00 85.38 106 SER A O 1
ATOM 820 N N . ARG A 1 107 ? 7.319 -6.453 3.766 1.00 83.94 107 ARG A N 1
ATOM 821 C CA . ARG A 1 107 ? 6.066 -6.623 4.519 1.00 83.94 107 ARG A CA 1
ATOM 822 C C . ARG A 1 107 ? 4.839 -6.288 3.686 1.00 83.94 107 ARG A C 1
ATOM 824 O O . ARG A 1 107 ? 4.858 -5.371 2.872 1.00 83.94 107 ARG A O 1
ATOM 831 N N . ARG A 1 108 ? 3.758 -7.025 3.928 1.00 85.81 108 ARG A N 1
ATOM 832 C CA . ARG A 1 108 ? 2.424 -6.732 3.402 1.00 85.81 108 ARG A CA 1
ATOM 833 C C . ARG A 1 108 ? 1.517 -6.396 4.565 1.00 85.81 108 ARG A C 1
ATOM 835 O O . ARG A 1 108 ? 1.443 -7.169 5.518 1.00 85.81 108 ARG A O 1
ATOM 842 N N . VAL A 1 109 ? 0.838 -5.267 4.470 1.00 87.50 109 VAL A N 1
ATOM 843 C CA . VAL A 1 109 ? -0.138 -4.840 5.465 1.00 87.50 109 VAL A CA 1
ATOM 844 C C . VAL A 1 109 ? -1.435 -4.455 4.778 1.00 87.50 109 VAL A C 1
ATOM 846 O O . VAL A 1 109 ? -1.446 -4.000 3.632 1.00 87.50 109 VAL A O 1
ATOM 849 N N . SER A 1 110 ? -2.543 -4.653 5.474 1.00 87.06 110 SER A N 1
ATOM 850 C CA . SER A 1 110 ? -3.860 -4.226 5.028 1.00 87.06 110 SER A CA 1
ATOM 851 C C . SER A 1 110 ? -4.457 -3.276 6.048 1.00 87.06 110 SER A C 1
ATOM 853 O O . SER A 1 110 ? -4.384 -3.521 7.250 1.00 87.06 110 SER A O 1
ATOM 855 N N . LEU A 1 111 ? -5.058 -2.205 5.554 1.00 87.94 111 LEU A N 1
ATOM 856 C CA . LEU A 1 111 ? -5.891 -1.310 6.333 1.00 87.94 111 LEU A CA 1
ATOM 857 C C . LEU A 1 111 ? -7.317 -1.837 6.274 1.00 87.94 111 LEU A C 1
ATOM 859 O O . LEU A 1 111 ? -7.899 -1.963 5.195 1.00 87.94 111 LEU A O 1
ATOM 863 N N . VAL A 1 112 ? -7.863 -2.180 7.433 1.00 86.00 112 VAL A N 1
ATOM 864 C CA . VAL A 1 112 ? -9.201 -2.752 7.556 1.00 86.00 112 VAL A CA 1
ATOM 865 C C . VAL A 1 112 ? -10.068 -1.789 8.342 1.00 86.00 112 VAL A C 1
ATOM 867 O O . VAL A 1 112 ? -9.764 -1.459 9.482 1.00 86.00 112 VAL A O 1
ATOM 870 N N . HIS A 1 113 ? -11.164 -1.360 7.725 1.00 85.69 113 HIS A N 1
ATOM 871 C CA . HIS A 1 113 ? -12.225 -0.625 8.395 1.00 85.69 113 HIS A CA 1
ATOM 872 C C . HIS A 1 113 ? -13.452 -1.523 8.520 1.00 85.69 113 HIS A C 1
ATOM 874 O O . HIS A 1 113 ? -13.951 -2.049 7.519 1.00 85.69 113 HIS A O 1
ATOM 880 N N . TYR A 1 114 ? -13.939 -1.686 9.746 1.00 83.38 114 TYR A N 1
ATOM 881 C CA . TYR A 1 114 ? -15.201 -2.362 10.008 1.00 83.38 114 TYR A CA 1
ATOM 882 C C . TYR A 1 114 ? -16.321 -1.315 9.999 1.00 83.38 114 TYR A C 1
ATOM 884 O O . TYR A 1 114 ? -16.328 -0.446 10.868 1.00 83.38 114 TYR A O 1
ATOM 892 N N . PRO A 1 115 ? -17.244 -1.355 9.020 1.00 78.38 115 PRO A N 1
ATOM 893 C CA . PRO A 1 115 ? -18.265 -0.327 8.882 1.00 78.38 115 PRO A CA 1
ATOM 894 C C . PRO A 1 115 ? -19.272 -0.394 10.028 1.00 78.38 115 PRO A C 1
ATOM 896 O O . PRO A 1 115 ? -19.852 -1.448 10.306 1.00 78.38 115 PRO A O 1
ATOM 899 N N . GLU A 1 116 ? -19.545 0.762 10.625 1.00 81.75 116 GLU A N 1
ATOM 900 C CA . GLU A 1 116 ? -20.618 0.907 11.602 1.00 81.75 116 GLU A CA 1
ATOM 901 C C . GLU A 1 116 ? -21.999 0.654 10.959 1.00 81.75 116 GLU A C 1
ATOM 903 O O . GLU A 1 116 ? -22.192 0.882 9.756 1.00 81.75 116 GLU A O 1
ATOM 908 N N . PRO A 1 117 ? -23.024 0.234 11.729 1.00 79.94 117 PRO A N 1
ATOM 909 C CA . PRO A 1 117 ? -24.353 -0.073 11.190 1.00 79.94 117 PRO A CA 1
ATOM 910 C C . PRO A 1 117 ? -24.989 1.071 10.382 1.00 79.94 117 PRO A C 1
ATOM 912 O O . PRO A 1 117 ? -25.746 0.834 9.437 1.00 79.94 117 PRO A O 1
ATOM 915 N N . SER A 1 118 ? -24.673 2.318 10.737 1.00 75.12 118 SER A N 1
ATOM 916 C CA . SER A 1 118 ? -25.134 3.528 10.049 1.00 75.12 118 SER A CA 1
ATOM 917 C C . SER A 1 118 ? -24.506 3.711 8.658 1.00 75.12 118 SER A C 1
ATOM 919 O O . SER A 1 118 ? -25.118 4.324 7.781 1.00 75.12 118 SER A O 1
ATOM 921 N N . GLU A 1 119 ? -23.316 3.156 8.420 1.00 75.00 119 GLU A N 1
ATOM 922 C CA . GLU A 1 119 ? -22.620 3.199 7.131 1.00 75.00 119 GLU A CA 1
ATOM 923 C C . GLU A 1 119 ? -23.194 2.184 6.142 1.00 75.00 119 GLU A C 1
ATOM 925 O O . GLU A 1 119 ? -23.371 2.489 4.959 1.00 75.00 119 GLU A O 1
ATOM 930 N N . LEU A 1 120 ? -23.586 1.006 6.636 1.00 70.50 120 LEU A N 1
ATOM 931 C CA . LEU A 1 120 ? -24.196 -0.049 5.822 1.00 70.50 120 LEU A CA 1
ATOM 932 C C . LEU A 1 120 ? -25.507 0.408 5.164 1.00 70.50 120 LEU A C 1
ATOM 934 O O . LEU A 1 120 ? -25.783 0.070 4.012 1.00 70.50 120 LEU A O 1
ATOM 938 N N . GLN A 1 121 ? -26.306 1.224 5.859 1.00 63.41 121 GLN A N 1
ATOM 939 C CA . GLN A 1 121 ? -27.571 1.741 5.325 1.00 63.41 121 GLN A CA 1
ATOM 940 C C . GLN A 1 121 ? -27.368 2.683 4.128 1.00 63.41 121 GLN A C 1
ATOM 942 O O . GLN A 1 121 ? -28.164 2.659 3.189 1.00 63.41 121 GLN A O 1
ATOM 947 N N . LYS A 1 122 ? -26.286 3.472 4.124 1.00 63.41 122 LYS A N 1
ATOM 948 C CA . LYS A 1 122 ? -25.950 4.404 3.033 1.00 63.41 122 LYS A CA 1
ATOM 949 C C . LYS A 1 122 ? -25.441 3.683 1.782 1.00 63.41 122 LYS A C 1
ATOM 951 O O . LYS A 1 122 ? -25.605 4.186 0.677 1.00 63.41 122 LYS A O 1
ATOM 956 N N . HIS A 1 123 ? -24.849 2.500 1.940 1.00 56.53 123 HIS A N 1
ATOM 957 C CA . HIS A 1 123 ? -24.289 1.728 0.827 1.00 56.53 123 HIS A CA 1
ATOM 958 C C . HIS A 1 123 ? -25.360 0.979 0.013 1.00 56.53 123 HIS A C 1
ATOM 960 O O . HIS A 1 123 ? -25.211 0.788 -1.197 1.00 56.53 123 HIS A O 1
ATOM 966 N N . ASN A 1 124 ? -26.465 0.591 0.659 1.00 53.19 124 ASN A N 1
ATOM 967 C CA . ASN A 1 124 ? -27.576 -0.125 0.023 1.00 53.19 124 ASN A CA 1
ATOM 968 C C . ASN A 1 124 ? -28.374 0.737 -0.970 1.00 53.19 124 ASN A C 1
ATOM 970 O O . ASN A 1 124 ? -28.955 0.199 -1.909 1.00 53.19 124 ASN A O 1
ATOM 974 N N . SER A 1 125 ? -28.386 2.063 -0.810 1.00 49.22 125 SER A N 1
ATOM 975 C CA . SER A 1 125 ? -29.069 2.971 -1.743 1.00 49.22 125 SER A CA 1
ATOM 976 C C . SER A 1 125 ? -28.262 3.254 -3.018 1.00 49.22 125 SER A C 1
ATOM 978 O O . SER A 1 125 ? -28.849 3.603 -4.040 1.00 49.22 125 SER A O 1
ATOM 980 N N . LEU A 1 126 ? -26.939 3.064 -2.980 1.00 50.97 126 LEU A N 1
ATOM 981 C CA . LEU A 1 126 ? -26.027 3.301 -4.107 1.00 50.97 126 LEU A CA 1
ATOM 982 C C . LEU A 1 126 ? -25.791 2.040 -4.966 1.00 50.97 126 LEU A C 1
ATOM 984 O O . LEU A 1 126 ? -25.503 2.146 -6.155 1.00 50.97 126 LEU A O 1
ATOM 988 N N . ASN A 1 127 ? -25.961 0.837 -4.402 1.00 51.06 127 ASN A N 1
ATOM 989 C CA . ASN A 1 127 ? -25.493 -0.411 -5.025 1.00 51.06 127 ASN A CA 1
ATOM 990 C C . ASN A 1 127 ? -26.390 -1.033 -6.108 1.00 51.06 127 ASN A C 1
ATOM 992 O O . ASN A 1 127 ? -25.934 -1.923 -6.824 1.00 51.06 127 ASN A O 1
ATOM 996 N N . LEU A 1 128 ? -27.644 -0.599 -6.281 1.00 46.41 128 LEU A N 1
ATOM 997 C CA . LEU A 1 128 ? -28.549 -1.314 -7.195 1.00 46.41 128 LEU A CA 1
ATOM 998 C C . LEU A 1 128 ? -28.232 -1.110 -8.692 1.00 46.41 128 LEU A C 1
ATOM 1000 O O . LEU A 1 128 ? -28.747 -1.856 -9.521 1.00 46.41 128 LEU A O 1
ATOM 1004 N N . LYS A 1 129 ? -27.403 -0.119 -9.055 1.00 40.91 129 LYS A N 1
ATOM 1005 C CA . LYS A 1 129 ? -27.055 0.178 -10.460 1.00 40.91 129 LYS A CA 1
ATOM 1006 C C . LYS A 1 129 ? -25.641 -0.229 -10.883 1.00 40.91 129 LYS A C 1
ATOM 1008 O O . LYS A 1 129 ? -25.438 -0.459 -12.070 1.00 40.91 129 LYS A O 1
ATOM 1013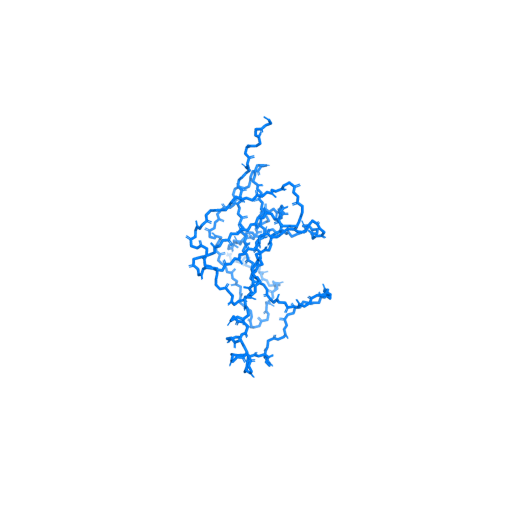 N N . GLU A 1 130 ? -24.682 -0.347 -9.966 1.00 47.09 130 GLU A N 1
ATOM 1014 C CA . GLU A 1 130 ? -23.262 -0.495 -10.340 1.00 47.09 130 GLU A CA 1
ATOM 1015 C C . GLU A 1 130 ? -22.720 -1.931 -10.244 1.00 47.09 130 GLU A C 1
ATOM 1017 O O . GLU A 1 130 ? -21.737 -2.263 -10.907 1.00 47.09 130 GLU A O 1
ATOM 1022 N N . MET A 1 131 ? -23.394 -2.828 -9.516 1.00 43.75 131 MET A N 1
ATOM 1023 C CA . MET A 1 131 ? -22.952 -4.224 -9.351 1.00 43.75 131 MET A CA 1
ATOM 1024 C C . MET A 1 131 ? -23.001 -5.073 -10.636 1.00 43.75 131 MET A C 1
ATOM 1026 O O . MET A 1 131 ? -22.398 -6.141 -10.679 1.00 43.75 131 MET A O 1
ATOM 1030 N N . SER A 1 132 ? -23.691 -4.628 -11.693 1.00 41.41 132 SER A N 1
ATOM 1031 C CA . SER A 1 132 ? -23.919 -5.431 -12.906 1.00 41.41 132 SER A CA 1
ATOM 1032 C C . SER A 1 132 ? -22.759 -5.433 -13.919 1.00 41.41 132 SER A C 1
ATOM 1034 O O . SER A 1 132 ? -22.854 -6.169 -14.900 1.00 41.41 132 SER A O 1
ATOM 1036 N N . GLN A 1 133 ? -21.704 -4.617 -13.763 1.00 38.00 133 GLN A N 1
ATOM 1037 C CA . GLN A 1 133 ? -20.782 -4.347 -14.888 1.00 38.00 133 GLN A CA 1
ATOM 1038 C C . GLN A 1 133 ? -19.273 -4.490 -14.642 1.00 38.00 133 GLN A C 1
ATOM 1040 O O . GLN A 1 133 ? -18.506 -4.247 -15.570 1.00 38.00 133 GLN A O 1
ATOM 1045 N N . ARG A 1 134 ? -18.789 -4.907 -13.468 1.00 38.62 134 ARG A N 1
ATOM 1046 C CA . ARG A 1 134 ? -17.331 -4.981 -13.230 1.00 38.62 134 ARG A CA 1
ATOM 1047 C C . ARG A 1 134 ? -16.901 -6.325 -12.652 1.00 38.62 134 ARG A C 1
ATOM 1049 O O . ARG A 1 134 ? -16.756 -6.479 -11.446 1.00 38.62 134 ARG A O 1
ATOM 1056 N N . SER A 1 135 ? -16.688 -7.300 -13.534 1.00 35.59 135 SER A N 1
ATOM 1057 C CA . SER A 1 135 ? -16.161 -8.626 -13.188 1.00 35.59 135 SER A CA 1
ATOM 1058 C C . SER A 1 135 ? -15.035 -9.035 -14.143 1.00 35.59 135 SER A C 1
ATOM 1060 O O . SER A 1 135 ? -15.305 -9.651 -15.159 1.00 35.59 135 SER A O 1
ATOM 1062 N N . TYR A 1 136 ? -13.793 -8.680 -13.808 1.00 33.38 136 TYR A N 1
ATOM 1063 C CA . TYR A 1 136 ? -12.505 -9.291 -14.204 1.00 33.38 136 TYR A CA 1
ATOM 1064 C C . TYR A 1 136 ? -11.480 -8.731 -13.187 1.00 33.38 136 TYR A C 1
ATOM 1066 O O . TYR A 1 136 ? -11.563 -7.553 -12.869 1.00 33.38 136 TYR A O 1
ATOM 1074 N N . CYS A 1 137 ? -10.515 -9.424 -12.583 1.00 28.77 137 CYS A N 1
ATOM 1075 C CA . CYS A 1 137 ? -9.989 -10.777 -12.675 1.00 28.77 137 CYS A CA 1
ATOM 1076 C C . CYS A 1 137 ? -9.243 -11.054 -11.347 1.00 28.77 137 CYS A C 1
ATOM 1078 O O . CYS A 1 137 ? -8.443 -10.221 -10.930 1.00 28.77 137 CYS A O 1
ATOM 1080 N N . SER A 1 138 ? -9.453 -12.206 -10.708 1.00 31.00 138 SER A N 1
ATOM 1081 C CA . SER A 1 138 ? -8.414 -12.868 -9.903 1.00 31.00 138 SER A CA 1
ATOM 1082 C C . SER A 1 138 ? -8.768 -14.348 -9.778 1.00 31.00 138 SER A C 1
ATOM 1084 O O . SER A 1 138 ? -9.617 -14.739 -8.976 1.00 31.00 138 SER A O 1
ATOM 1086 N N . TYR A 1 139 ? -8.165 -15.174 -10.629 1.00 33.28 139 TYR A N 1
ATOM 1087 C CA . TYR A 1 139 ? -8.180 -16.619 -10.442 1.00 33.28 139 TYR A CA 1
ATOM 1088 C C . TYR A 1 139 ? -7.308 -16.976 -9.228 1.00 33.28 139 TYR A C 1
ATOM 1090 O O . TYR A 1 139 ? -6.166 -16.532 -9.152 1.00 33.28 139 TYR A O 1
ATOM 1098 N N . LEU A 1 140 ? -7.869 -17.826 -8.357 1.00 37.38 140 LEU A N 1
ATOM 1099 C CA . LEU A 1 140 ? -7.258 -18.520 -7.211 1.00 37.38 140 LEU A CA 1
ATOM 1100 C C . LEU A 1 140 ? -7.065 -17.686 -5.929 1.00 37.38 140 LEU A C 1
ATOM 1102 O O . LEU A 1 140 ? -5.973 -17.239 -5.614 1.00 37.38 140 LEU A O 1
ATOM 1106 N N . ASP A 1 141 ? -8.143 -17.474 -5.171 1.00 30.67 141 ASP A N 1
ATOM 1107 C CA . ASP A 1 141 ? -8.390 -18.222 -3.927 1.00 30.67 141 ASP A CA 1
ATOM 1108 C C . ASP A 1 141 ? -9.682 -17.749 -3.245 1.00 30.67 141 ASP A C 1
ATOM 1110 O O . ASP A 1 141 ? -10.128 -16.608 -3.355 1.00 30.67 141 ASP A O 1
ATOM 1114 N N . ASN A 1 142 ? -10.346 -18.697 -2.595 1.00 31.19 142 ASN A N 1
ATOM 1115 C CA . ASN A 1 142 ? -11.719 -18.618 -2.124 1.00 31.19 142 ASN A CA 1
ATOM 1116 C C . ASN A 1 142 ? -11.844 -17.797 -0.827 1.00 31.19 142 ASN A C 1
ATOM 1118 O O . ASN A 1 142 ? -12.057 -18.367 0.236 1.00 31.19 142 ASN A O 1
ATOM 1122 N N . VAL A 1 143 ? -11.734 -16.466 -0.901 1.00 35.28 143 VAL A N 1
ATOM 1123 C CA . VAL A 1 143 ? -12.291 -15.528 0.092 1.00 35.28 143 VAL A CA 1
ATOM 1124 C C . VAL A 1 143 ? -12.744 -14.264 -0.644 1.00 35.28 143 VAL A C 1
ATOM 1126 O O . VAL A 1 143 ? -11.962 -13.641 -1.348 1.00 35.28 143 VAL A O 1
ATOM 1129 N N . ARG A 1 144 ? -14.035 -13.931 -0.497 1.00 35.97 144 ARG A N 1
ATOM 1130 C CA . ARG A 1 144 ? -14.739 -12.706 -0.934 1.00 35.97 144 ARG A CA 1
ATOM 1131 C C . ARG A 1 144 ? -13.846 -11.631 -1.575 1.00 35.97 144 ARG A C 1
ATOM 1133 O O . ARG A 1 144 ? -13.126 -10.921 -0.879 1.00 35.97 144 ARG A O 1
ATOM 1140 N N . SER A 1 145 ? -13.987 -11.457 -2.888 1.00 36.22 145 SER A N 1
ATOM 1141 C CA . SER A 1 145 ? -13.356 -10.375 -3.641 1.00 36.22 145 SER A CA 1
ATOM 1142 C C . SER A 1 145 ? -13.912 -9.015 -3.202 1.00 36.22 145 SER A C 1
ATOM 1144 O O . SER A 1 145 ? -14.924 -8.542 -3.723 1.00 36.22 145 SER A O 1
ATOM 1146 N N . SER A 1 146 ? -13.249 -8.371 -2.249 1.00 39.22 146 SER A N 1
ATOM 1147 C CA . SER A 1 146 ? -13.201 -6.915 -2.220 1.00 39.22 146 SER A CA 1
ATOM 1148 C C . SER A 1 146 ? -11.984 -6.529 -3.040 1.00 39.22 146 SER A C 1
ATOM 1150 O O . SER A 1 146 ? -10.865 -6.901 -2.700 1.00 39.22 146 SER A O 1
ATOM 1152 N N . LEU A 1 147 ? -12.197 -5.837 -4.153 1.00 44.91 147 LEU A N 1
ATOM 1153 C CA . LEU A 1 147 ? -11.102 -5.190 -4.865 1.00 44.91 147 LEU A CA 1
ATOM 1154 C C . LEU A 1 147 ? -10.417 -4.232 -3.867 1.00 44.91 147 LEU A C 1
ATOM 1156 O O . LEU A 1 147 ? -11.094 -3.545 -3.098 1.00 44.91 147 LEU A O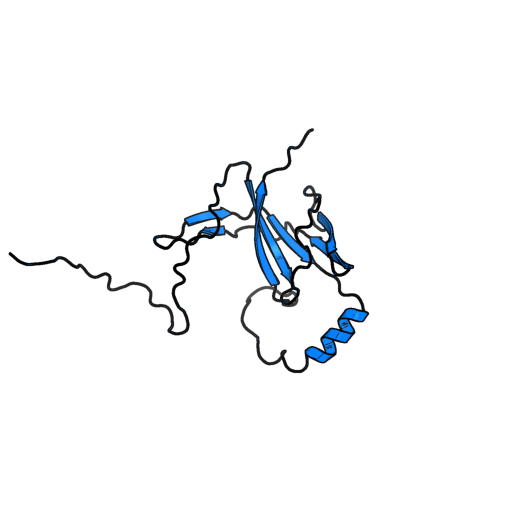 1
ATOM 1160 N N . CYS A 1 148 ? -9.089 -4.231 -3.823 1.00 52.38 148 CYS A N 1
ATOM 1161 C CA . CYS A 1 148 ? -8.305 -3.389 -2.921 1.00 52.38 148 CYS A CA 1
ATOM 1162 C C . CYS A 1 148 ? -7.430 -2.454 -3.752 1.00 52.38 148 CYS A C 1
ATOM 1164 O O . CYS A 1 148 ? -6.823 -2.883 -4.733 1.00 52.38 148 CYS A O 1
ATOM 1166 N N . ASN A 1 149 ? -7.330 -1.194 -3.341 1.00 60.28 149 ASN A N 1
ATOM 1167 C CA . ASN A 1 149 ? -6.254 -0.323 -3.793 1.00 60.28 149 ASN A CA 1
ATOM 1168 C C . ASN A 1 149 ? -4.955 -0.733 -3.088 1.00 60.28 149 ASN A C 1
ATOM 1170 O O . ASN A 1 149 ? -4.977 -1.308 -1.997 1.00 60.28 149 ASN A O 1
ATOM 1174 N N . SER A 1 150 ? -3.816 -0.490 -3.729 1.00 63.09 150 SER A N 1
ATOM 1175 C CA . SER A 1 150 ? -2.500 -0.789 -3.162 1.00 63.09 150 SER A CA 1
ATOM 1176 C C . SER A 1 150 ? -1.551 0.380 -3.395 1.00 63.09 150 SER A C 1
ATOM 1178 O O . SER A 1 150 ? -1.532 0.951 -4.484 1.00 63.09 150 SER A O 1
ATOM 1180 N N . PHE A 1 151 ? -0.746 0.698 -2.388 1.00 70.19 151 PHE A N 1
ATOM 1181 C CA . PHE A 1 151 ? 0.352 1.656 -2.461 1.00 70.19 151 PHE A CA 1
ATOM 1182 C C . PHE A 1 151 ? 1.614 1.019 -1.903 1.00 70.19 151 PHE A C 1
ATOM 1184 O O . PHE A 1 151 ? 1.565 0.172 -1.006 1.00 70.19 151 PHE A O 1
ATOM 1191 N N . LEU A 1 152 ? 2.745 1.425 -2.461 1.00 66.12 152 LEU A N 1
ATOM 1192 C CA . LEU A 1 152 ? 4.050 1.022 -1.980 1.00 66.12 152 LEU A CA 1
ATOM 1193 C C . LEU A 1 152 ? 4.611 2.140 -1.109 1.00 66.12 152 LEU A C 1
ATOM 1195 O O . LEU A 1 152 ? 4.777 3.260 -1.587 1.00 66.12 152 LEU A O 1
ATOM 1199 N N . GLU A 1 153 ? 4.952 1.812 0.130 1.00 71.44 153 GLU A N 1
ATOM 1200 C CA . GLU A 1 153 ? 5.617 2.729 1.045 1.00 71.44 153 GLU A CA 1
ATOM 1201 C C . GLU A 1 153 ? 7.020 2.217 1.388 1.00 71.44 153 GLU A C 1
ATOM 1203 O O . GLU A 1 153 ? 7.276 1.011 1.471 1.00 71.44 153 GLU A O 1
ATOM 1208 N N . VAL A 1 154 ? 7.954 3.153 1.540 1.00 63.22 154 VAL A N 1
ATOM 1209 C CA . VAL A 1 154 ? 9.365 2.873 1.815 1.00 63.22 154 VAL A CA 1
ATOM 1210 C C . VAL A 1 154 ? 9.661 3.382 3.211 1.00 63.22 154 VAL A C 1
ATOM 1212 O O . VAL A 1 154 ? 9.624 4.588 3.446 1.00 63.22 154 VAL A O 1
ATOM 1215 N N . LEU A 1 155 ? 9.967 2.470 4.131 1.00 63.66 155 LEU A N 1
ATOM 1216 C CA . LEU A 1 155 ? 10.224 2.811 5.526 1.00 63.66 155 LEU A CA 1
ATOM 1217 C C . LEU A 1 155 ? 11.684 2.514 5.897 1.00 63.66 155 LEU A C 1
ATOM 1219 O O . LEU A 1 155 ? 12.252 1.477 5.539 1.00 63.66 155 LEU A O 1
ATOM 1223 N N . GLY A 1 156 ? 12.305 3.449 6.620 1.00 51.38 156 GLY A N 1
ATOM 1224 C CA . GLY A 1 156 ? 13.609 3.258 7.261 1.00 51.38 156 GLY A CA 1
ATOM 1225 C C . GLY A 1 156 ? 13.457 2.543 8.607 1.00 51.38 156 GLY A C 1
ATOM 1226 O O . GLY A 1 156 ? 12.469 2.747 9.306 1.00 51.38 156 GLY A O 1
ATOM 1227 N N . LYS A 1 157 ? 14.415 1.682 8.976 1.00 51.28 157 LYS A N 1
ATOM 1228 C CA . LYS A 1 157 ? 14.337 0.880 10.211 1.00 51.28 157 LYS A CA 1
ATOM 1229 C C . LYS A 1 157 ? 14.256 1.702 11.504 1.00 51.28 157 LYS A C 1
ATOM 1231 O O . LYS A 1 157 ? 14.994 2.667 11.700 1.00 51.28 157 LYS A O 1
ATOM 1236 N N . GLU A 1 158 ? 13.459 1.179 12.439 1.00 48.00 158 GLU A N 1
ATOM 1237 C CA . GLU A 1 158 ? 13.508 1.477 13.870 1.00 48.00 158 GLU A CA 1
ATOM 1238 C C . GLU A 1 158 ? 14.882 1.121 14.456 1.00 48.00 158 GLU A C 1
ATOM 1240 O O . GLU A 1 158 ? 15.424 0.032 14.242 1.00 48.00 158 GLU A O 1
ATOM 1245 N N . THR A 1 159 ? 15.444 2.034 15.249 1.00 31.73 159 THR A N 1
ATOM 1246 C CA . THR A 1 159 ? 16.617 1.733 16.072 1.00 31.73 159 THR A CA 1
ATOM 1247 C C . THR A 1 159 ? 16.149 0.935 17.287 1.00 31.73 159 THR A C 1
ATOM 1249 O O . THR A 1 159 ? 15.683 1.511 18.268 1.00 31.73 159 THR A O 1
ATOM 1252 N N . LEU A 1 160 ? 16.265 -0.393 17.231 1.00 32.84 160 LEU A N 1
ATOM 1253 C CA . LEU A 1 160 ? 16.127 -1.252 18.407 1.00 32.84 160 LEU A CA 1
ATOM 1254 C C . LEU A 1 160 ? 17.213 -0.872 19.423 1.00 32.84 160 LEU A C 1
ATOM 1256 O O . LEU A 1 160 ? 18.373 -1.260 19.276 1.00 32.84 160 LEU A O 1
ATOM 1260 N N . LYS A 1 161 ? 16.852 -0.112 20.460 1.00 33.31 161 LYS A N 1
ATOM 1261 C CA . LYS A 1 161 ? 17.618 -0.128 21.707 1.00 33.31 161 LYS A CA 1
ATOM 1262 C C . LYS A 1 161 ? 17.187 -1.371 22.482 1.00 33.31 161 LYS A C 1
ATOM 1264 O O . LYS A 1 161 ? 16.013 -1.492 22.825 1.00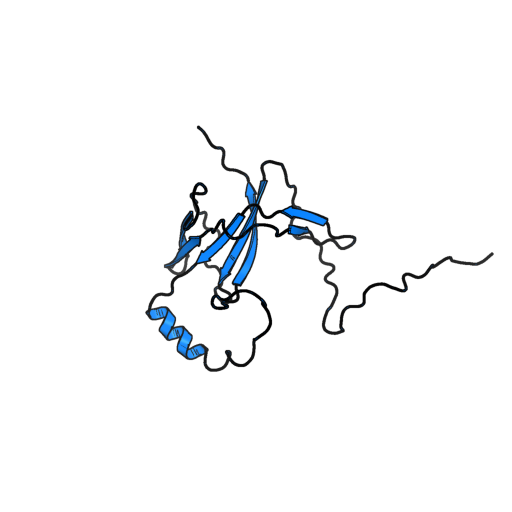 33.31 161 LYS A O 1
ATOM 1269 N N . GLN A 1 162 ? 18.135 -2.293 22.649 1.00 33.41 162 GLN A N 1
ATOM 1270 C CA . GLN A 1 162 ? 18.048 -3.424 23.577 1.00 33.41 162 GLN A CA 1
ATOM 1271 C C . GLN A 1 162 ? 17.879 -2.943 25.018 1.00 33.41 162 GLN A C 1
ATOM 1273 O O . GLN A 1 162 ? 18.413 -1.853 25.337 1.00 33.41 162 GLN A O 1
#

Organism: NCBI:txid205694

Radius of gyration: 21.67 Å; chains: 1; bounding box: 58×32×75 Å

Foldseek 3Di:
DDDDPPPDPPDDDDDDPVDDDDLDAFPDDDPDDPQKAKEKEKEFPPDDFQAVPPDDDFQPPDAFFRDWDAGPVRFIKTKGFDPVPPFPDWDWGHHNPDIDTNGTHPTYIYIDTDDDPVVVVVVVVVPPPPPPPDDDDDPDDPDDDRDIDIDMDMDGDDDDDD

InterPro domains:
  IPR038823 Mediator-associated protein 2, plant [PTHR36407] (7-143)

Sequence (162 aa):
MGDTMDVARKGGYKPPPEFEEDIKDPLIELNLTDSTELWLIQWPINQAPDFDGQEVSLKLHHDGCLGSFEGSSGKSYEVVSFKSQNPEAMVFLPSASESKIAGKISRRVSLVHYPEPSELQKHNSLNLKEMSQRSYCSYLDNVRSSLCNSFLEVLGKETLKQ

pLDDT: mean 70.26, std 18.92, range [28.77, 95.25]

Secondary structure (DSSP, 8-state):
----------------TT-----PPPSS-----TTEEEEEEEEETT-----TT------TTSSEEEEEEE-TTS-EEEEEE-TTS----EEEEP-SS--EEEEE-SEEEEEE----HHHHHHHHTTTTTTTTS------S--S----EEEEEEEEEPP----